Protein AF-A0A7C3MU56-F1 (afdb_monomer_lite)

Foldseek 3Di:
DVVLCVLCCVQANDDDPVQVVLLVPDDPVLSVVLSVVSVPDPYPVSSSVSRPPPDPDD

Radius of gyration: 10.78 Å; chains: 1; bounding box: 21×28×26 Å

Secondary structure (DSSP, 8-state):
-HHHHHHHHHHHSSPPHHHHHHHHTS-HHHHHHHHHHHHH-SSHHHHHHHS-------

pLDDT: mean 83.67, std 13.42, range [37.81, 91.75]

Structure (mmCIF, N/CA/C/O backbone):
data_AF-A0A7C3MU56-F1
#
_ent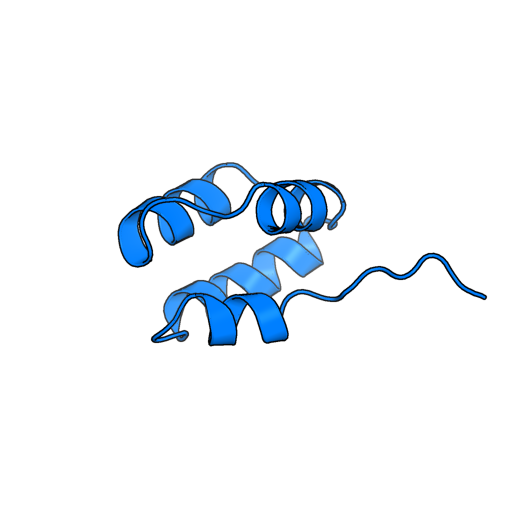ry.id   AF-A0A7C3MU56-F1
#
loop_
_atom_site.group_PDB
_atom_site.id
_atom_site.type_symbol
_atom_site.label_atom_id
_atom_site.label_alt_id
_atom_site.label_comp_id
_atom_site.label_asym_id
_atom_site.label_entity_id
_atom_site.label_seq_id
_atom_site.pdbx_PDB_ins_code
_atom_site.Cartn_x
_atom_site.Cartn_y
_atom_site.Cartn_z
_atom_site.occupancy
_atom_s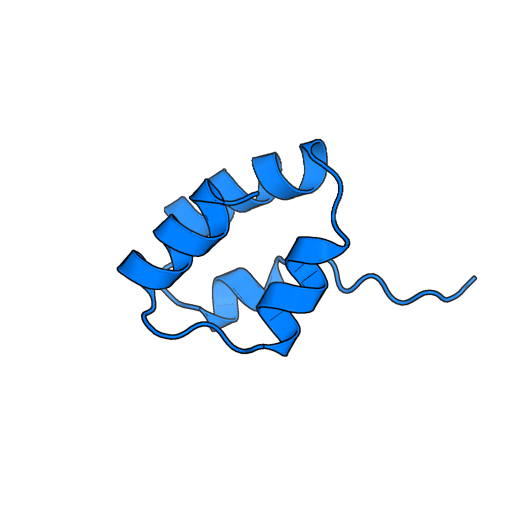ite.B_iso_or_equiv
_atom_site.auth_seq_id
_atom_site.auth_comp_id
_atom_site.auth_asym_id
_atom_site.auth_atom_id
_atom_site.pdbx_PDB_model_num
ATOM 1 N N . MET A 1 1 ? 8.694 0.927 -2.328 1.00 60.16 1 MET A N 1
ATOM 2 C CA . MET A 1 1 ? 8.041 -0.108 -1.483 1.00 60.16 1 MET A CA 1
ATOM 3 C C . MET A 1 1 ? 7.439 0.426 -0.183 1.00 60.16 1 MET A C 1
ATOM 5 O O . MET A 1 1 ? 6.225 0.385 -0.033 1.00 60.16 1 MET A O 1
ATOM 9 N N . ARG A 1 2 ? 8.247 0.957 0.756 1.00 73.00 2 ARG A N 1
ATOM 10 C CA . ARG A 1 2 ? 7.772 1.364 2.098 1.00 73.00 2 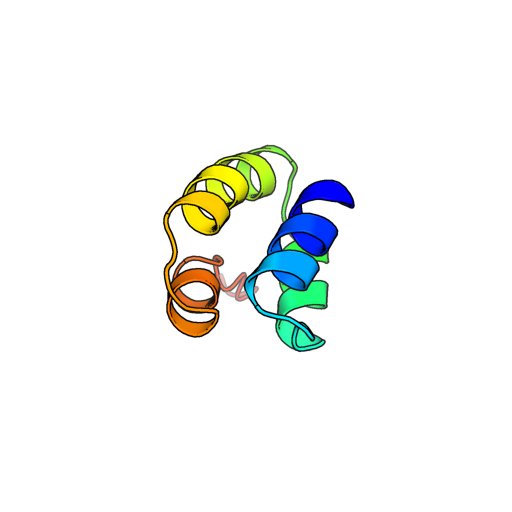ARG A CA 1
ATOM 11 C C . ARG A 1 2 ? 6.694 2.457 2.068 1.00 73.00 2 ARG A C 1
ATOM 13 O O . ARG A 1 2 ? 5.785 2.423 2.887 1.00 73.00 2 ARG A O 1
ATOM 20 N N . GLN A 1 3 ? 6.765 3.386 1.112 1.00 85.38 3 GLN A N 1
ATOM 21 C CA . GLN A 1 3 ? 5.789 4.475 0.989 1.00 85.38 3 GLN A CA 1
ATOM 22 C C . GLN A 1 3 ? 4.387 3.995 0.606 1.00 85.38 3 GLN A C 1
ATOM 24 O O . GLN A 1 3 ? 3.443 4.403 1.269 1.00 85.38 3 GLN A O 1
ATOM 29 N N . LEU A 1 4 ? 4.240 3.089 -0.369 1.00 87.19 4 LEU A N 1
ATOM 30 C CA . LEU A 1 4 ? 2.921 2.590 -0.783 1.00 87.19 4 LEU A CA 1
ATOM 31 C C . LEU A 1 4 ? 2.201 1.897 0.382 1.00 87.19 4 LEU A C 1
ATOM 33 O O . LEU A 1 4 ? 1.056 2.206 0.685 1.00 87.19 4 LEU A O 1
ATOM 37 N N . VAL A 1 5 ? 2.912 1.033 1.111 1.00 88.75 5 VAL A N 1
ATOM 38 C CA . VAL A 1 5 ? 2.373 0.358 2.303 1.00 88.75 5 VAL A CA 1
ATOM 39 C C . VAL A 1 5 ? 1.968 1.366 3.380 1.00 88.75 5 VAL A C 1
ATOM 41 O O . VAL A 1 5 ? 0.922 1.200 4.003 1.00 88.75 5 VAL A O 1
ATOM 44 N N . VAL A 1 6 ? 2.754 2.425 3.594 1.00 89.25 6 VAL A N 1
ATOM 45 C CA . VAL A 1 6 ? 2.420 3.487 4.556 1.00 89.25 6 VAL A CA 1
ATOM 46 C C . VAL A 1 6 ? 1.188 4.277 4.111 1.00 89.25 6 VAL A C 1
ATOM 48 O O . VAL A 1 6 ? 0.314 4.523 4.938 1.00 89.25 6 VAL A O 1
ATOM 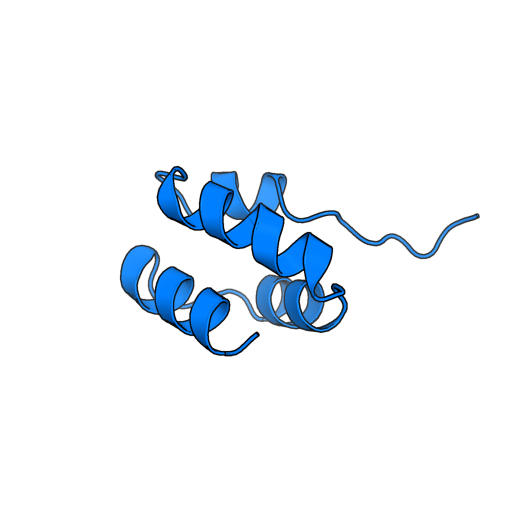51 N N . VAL A 1 7 ? 1.084 4.645 2.831 1.00 89.94 7 VAL A N 1
ATOM 52 C CA . VAL A 1 7 ? -0.074 5.365 2.272 1.00 89.94 7 VAL A CA 1
ATOM 53 C C . VAL A 1 7 ? -1.338 4.531 2.424 1.00 89.94 7 VAL A C 1
ATOM 55 O O . VAL A 1 7 ? -2.318 4.996 3.002 1.00 89.94 7 VAL A O 1
ATOM 58 N N . LEU A 1 8 ? -1.288 3.274 1.988 1.00 91.00 8 LEU A N 1
ATOM 59 C CA . LEU A 1 8 ? -2.392 2.333 2.109 1.00 91.00 8 LEU A CA 1
ATOM 60 C C . LEU A 1 8 ? -2.780 2.100 3.574 1.00 91.00 8 LEU A C 1
ATOM 62 O O . LEU A 1 8 ? -3.964 2.077 3.892 1.00 91.00 8 LEU A O 1
ATOM 66 N N . THR A 1 9 ? -1.800 2.012 4.482 1.00 90.56 9 THR A N 1
ATOM 67 C CA . THR A 1 9 ? -2.078 1.848 5.917 1.00 90.56 9 THR A CA 1
ATOM 68 C C . THR A 1 9 ? -2.740 3.090 6.519 1.00 90.56 9 THR A C 1
ATOM 70 O O . THR A 1 9 ? -3.620 2.980 7.365 1.00 90.56 9 THR A O 1
ATOM 73 N N . LYS A 1 10 ? -2.351 4.293 6.079 1.00 90.88 10 LYS A N 1
ATOM 74 C CA . LYS A 1 10 ? -2.969 5.545 6.537 1.00 90.88 10 LYS A CA 1
ATOM 75 C C . LYS A 1 10 ? -4.373 5.760 5.968 1.00 90.88 10 LYS A C 1
ATOM 77 O O . LYS A 1 10 ? -5.207 6.321 6.667 1.00 90.88 10 LYS A O 1
ATOM 82 N N . ARG A 1 11 ? -4.627 5.346 4.721 1.00 89.69 11 ARG A N 1
ATOM 83 C CA . ARG A 1 11 ? -5.930 5.512 4.051 1.00 89.69 11 ARG A CA 1
ATOM 84 C C . ARG A 1 11 ? -6.946 4.465 4.479 1.00 89.69 11 ARG A C 1
ATOM 86 O O . ARG A 1 11 ? -8.082 4.804 4.778 1.00 89.69 11 ARG A O 1
ATOM 93 N N . PHE A 1 12 ? -6.531 3.203 4.495 1.00 90.75 12 PHE A N 1
ATOM 94 C CA . PHE A 1 12 ? -7.428 2.062 4.665 1.00 90.75 12 PHE A CA 1
ATOM 95 C C . PHE A 1 12 ? -7.243 1.338 6.004 1.00 90.75 12 PHE A C 1
ATOM 97 O O . PHE A 1 12 ? -7.957 0.383 6.292 1.00 90.75 12 PHE A O 1
ATOM 104 N N . GLY A 1 13 ? -6.296 1.774 6.838 1.00 88.56 13 GLY A N 1
ATOM 105 C CA . GLY A 1 13 ? -6.008 1.138 8.118 1.00 88.56 13 GLY A CA 1
ATOM 106 C C . GLY A 1 13 ? -5.162 -0.123 7.958 1.00 88.56 13 GLY A C 1
ATOM 107 O O . GLY A 1 13 ? -4.150 -0.146 7.262 1.00 88.56 13 GLY A O 1
ATOM 108 N N . GLN A 1 14 ? -5.521 -1.200 8.648 1.00 87.62 14 GLN A N 1
ATOM 109 C CA . GLN A 1 14 ? -4.689 -2.399 8.652 1.00 87.62 14 GLN A CA 1
ATOM 110 C C . GLN A 1 14 ? -4.769 -3.154 7.317 1.00 87.62 14 GLN A C 1
ATOM 112 O O . GLN A 1 14 ? -5.819 -3.659 6.933 1.00 87.62 14 GLN A O 1
ATOM 117 N N . LEU A 1 15 ? -3.628 -3.294 6.637 1.00 89.19 15 LEU A N 1
ATOM 118 C CA . LEU A 1 15 ? -3.547 -4.051 5.387 1.00 89.19 15 LEU A CA 1
ATOM 119 C C . LEU A 1 15 ? -3.507 -5.568 5.632 1.00 89.19 15 LEU A C 1
ATOM 121 O O . LEU A 1 15 ? -2.711 -6.021 6.463 1.00 89.19 15 LEU A O 1
ATOM 125 N N . PRO A 1 16 ? -4.259 -6.367 4.856 1.00 88.94 16 PRO A N 1
ATOM 126 C CA . PRO A 1 16 ? -4.157 -7.818 4.859 1.00 88.94 16 PRO A CA 1
ATOM 127 C C . PRO A 1 16 ? -2.731 -8.285 4.547 1.00 88.94 16 PRO A C 1
ATOM 129 O O . PRO A 1 16 ? -2.084 -7.775 3.629 1.00 88.94 16 PRO A O 1
ATOM 132 N N . GLN A 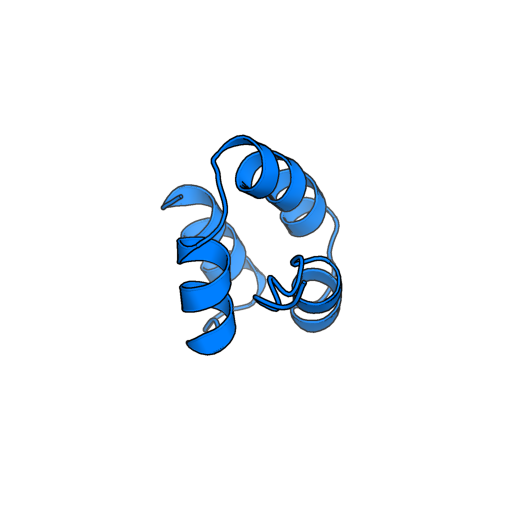1 17 ? -2.255 -9.316 5.253 1.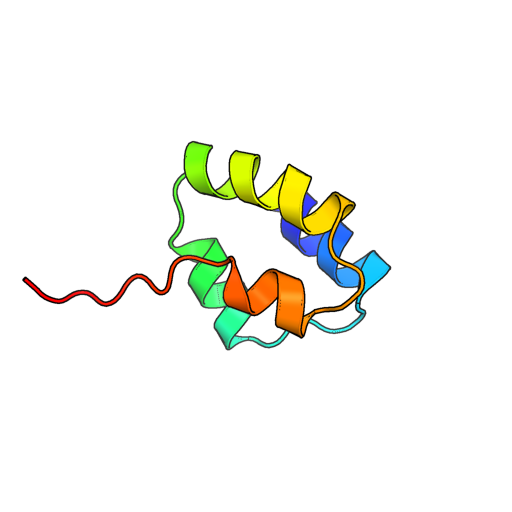00 85.44 17 GLN A N 1
ATOM 133 C CA . GLN A 1 17 ? -0.933 -9.905 4.994 1.00 85.44 17 GLN A CA 1
ATOM 134 C C . GLN A 1 17 ? -0.770 -10.357 3.538 1.00 85.44 17 GLN A C 1
ATOM 136 O O . GLN A 1 17 ? 0.264 -10.093 2.937 1.00 85.44 17 GLN A O 1
ATOM 141 N N . ARG A 1 18 ? -1.809 -10.955 2.936 1.00 86.50 18 ARG A N 1
ATOM 142 C CA . ARG A 1 18 ? -1.780 -11.390 1.527 1.00 86.50 18 ARG A CA 1
ATOM 143 C C . ARG A 1 18 ? -1.509 -10.243 0.553 1.00 86.50 18 ARG A C 1
ATOM 145 O O . ARG A 1 18 ? -0.786 -10.430 -0.423 1.00 86.50 18 ARG A O 1
ATOM 152 N N . LEU A 1 19 ? -2.061 -9.062 0.831 1.00 86.94 19 LEU A N 1
ATOM 153 C CA . LEU A 1 19 ? -1.834 -7.873 0.017 1.00 86.94 19 LEU A CA 1
ATOM 154 C C . LEU A 1 19 ? -0.388 -7.394 0.168 1.00 86.94 19 LEU A C 1
ATOM 156 O O . LEU A 1 19 ? 0.276 -7.151 -0.832 1.00 86.94 19 LEU A O 1
ATOM 160 N N . ARG A 1 20 ? 0.134 -7.355 1.402 1.00 87.25 20 ARG A N 1
ATOM 161 C CA . ARG A 1 20 ? 1.543 -7.015 1.663 1.00 87.25 20 ARG A CA 1
ATOM 162 C C . ARG A 1 20 ? 2.502 -7.957 0.940 1.00 87.25 20 ARG A C 1
ATOM 164 O O . ARG A 1 20 ? 3.359 -7.476 0.214 1.00 87.25 20 ARG A O 1
ATOM 171 N N . SER A 1 21 ? 2.300 -9.269 1.049 1.00 87.44 21 SER A N 1
ATOM 172 C CA . SER A 1 21 ? 3.123 -10.262 0.346 1.00 87.44 21 SER A CA 1
ATOM 173 C C . SER A 1 21 ? 3.000 -10.167 -1.177 1.00 87.44 21 SER A C 1
ATOM 175 O O . SER A 1 21 ? 3.931 -10.508 -1.898 1.00 87.44 21 SER A O 1
ATOM 177 N N . SER A 1 22 ? 1.857 -9.714 -1.697 1.00 87.81 22 SER A N 1
ATOM 178 C CA . SER A 1 22 ? 1.693 -9.490 -3.137 1.00 87.81 22 SER A CA 1
ATOM 179 C C . SER A 1 22 ? 2.481 -8.270 -3.583 1.00 87.81 22 SER A C 1
ATOM 181 O O . SER A 1 22 ? 3.302 -8.408 -4.480 1.00 87.81 22 SER A O 1
ATOM 183 N N . LEU A 1 23 ? 2.338 -7.137 -2.886 1.00 87.69 23 LEU A N 1
ATOM 184 C CA . LEU A 1 23 ? 3.147 -5.938 -3.118 1.00 87.69 23 LEU A CA 1
ATOM 185 C C . LEU A 1 23 ? 4.646 -6.230 -2.985 1.00 87.69 23 LEU A C 1
ATOM 187 O O . LEU A 1 23 ? 5.435 -5.677 -3.740 1.00 87.69 23 LEU A O 1
ATOM 191 N N . GLU A 1 24 ? 5.033 -7.124 -2.069 1.00 86.94 24 GLU A N 1
ATOM 192 C CA . GLU A 1 24 ? 6.425 -7.530 -1.861 1.00 86.94 24 GLU A CA 1
ATOM 193 C C . GLU A 1 24 ? 7.071 -8.227 -3.065 1.00 86.94 24 GLU A C 1
ATOM 195 O O . GLU A 1 24 ? 8.288 -8.196 -3.222 1.00 86.94 24 GLU A O 1
ATOM 200 N N . ARG A 1 25 ? 6.250 -8.832 -3.926 1.00 87.69 25 ARG A N 1
ATOM 201 C CA . ARG A 1 25 ? 6.684 -9.559 -5.124 1.00 87.69 25 ARG A CA 1
ATOM 202 C C . ARG A 1 25 ? 6.640 -8.708 -6.393 1.00 87.69 25 ARG A C 1
ATOM 204 O O . ARG A 1 25 ? 7.053 -9.186 -7.445 1.00 87.69 25 ARG A O 1
ATOM 211 N N . LEU A 1 26 ? 6.122 -7.482 -6.315 1.00 87.50 26 LEU A N 1
ATOM 212 C CA . LEU A 1 26 ? 6.030 -6.583 -7.462 1.00 87.50 26 LEU A CA 1
ATOM 213 C C . LEU A 1 26 ? 7.332 -5.809 -7.662 1.00 87.50 26 LEU A C 1
ATOM 215 O O . LEU A 1 26 ? 7.985 -5.391 -6.705 1.00 87.50 26 LEU A O 1
ATOM 219 N N . GLY A 1 27 ? 7.683 -5.588 -8.928 1.00 86.75 27 GLY A N 1
ATOM 220 C CA . GLY A 1 27 ? 8.793 -4.715 -9.301 1.00 86.75 27 GLY A CA 1
ATOM 221 C C . GLY A 1 27 ? 8.464 -3.234 -9.091 1.00 86.75 27 GLY A C 1
ATOM 222 O O . GLY A 1 27 ? 7.305 -2.856 -8.918 1.00 86.75 27 GLY A O 1
ATOM 223 N N . THR A 1 28 ? 9.490 -2.384 -9.150 1.00 85.94 28 THR A N 1
ATOM 224 C CA . THR A 1 28 ? 9.370 -0.930 -8.941 1.00 85.94 28 THR A CA 1
ATOM 225 C C . THR A 1 28 ? 8.323 -0.280 -9.847 1.00 85.94 28 THR A C 1
ATOM 227 O O . THR A 1 28 ? 7.463 0.427 -9.335 1.00 85.94 28 THR A O 1
ATOM 230 N N . GLU A 1 29 ? 8.318 -0.583 -11.148 1.00 87.69 29 GLU A N 1
ATOM 231 C CA . GLU A 1 29 ? 7.361 -0.004 -12.111 1.00 87.69 29 GLU A CA 1
ATOM 232 C C . GLU A 1 29 ? 5.901 -0.348 -11.771 1.00 87.69 29 GLU A C 1
ATOM 234 O O . GLU A 1 29 ? 5.013 0.500 -11.824 1.00 87.69 29 GLU A O 1
ATOM 239 N N . GLN A 1 30 ? 5.646 -1.589 -11.346 1.00 89.56 30 GLN A N 1
ATOM 240 C CA . GLN A 1 30 ? 4.309 -2.031 -10.934 1.00 89.56 30 GLN A CA 1
ATOM 241 C C . GLN A 1 30 ? 3.872 -1.340 -9.636 1.00 89.56 30 GLN A C 1
ATOM 243 O O . GLN A 1 30 ? 2.706 -0.988 -9.474 1.00 89.56 30 GLN A O 1
ATOM 248 N N . LEU A 1 31 ? 4.804 -1.125 -8.705 1.00 89.00 31 LEU A N 1
ATOM 249 C CA . LEU A 1 31 ? 4.533 -0.402 -7.463 1.00 89.00 31 LEU A CA 1
ATOM 250 C C . LEU A 1 31 ? 4.270 1.089 -7.696 1.00 89.00 31 LEU A C 1
ATOM 252 O O . LEU A 1 31 ? 3.477 1.670 -6.957 1.00 89.00 31 LEU A O 1
ATOM 256 N N . GLU A 1 32 ? 4.922 1.702 -8.685 1.00 88.56 32 GLU A N 1
ATOM 257 C CA . GLU A 1 32 ? 4.667 3.088 -9.088 1.00 88.56 32 GLU A CA 1
ATOM 258 C C . GLU A 1 32 ? 3.274 3.236 -9.696 1.00 88.56 32 GLU A C 1
ATOM 260 O O . GLU A 1 32 ? 2.505 4.071 -9.227 1.00 88.56 32 GLU A O 1
ATOM 265 N N . ALA A 1 33 ? 2.888 2.351 -10.620 1.00 89.19 33 ALA A N 1
ATOM 266 C CA . ALA A 1 33 ? 1.535 2.338 -11.179 1.00 89.19 33 ALA A CA 1
ATOM 267 C C . ALA A 1 33 ? 0.457 2.151 -10.092 1.00 89.19 33 ALA A C 1
ATOM 269 O O . ALA A 1 33 ? -0.590 2.798 -10.110 1.00 89.19 33 ALA A O 1
ATOM 270 N N . LEU A 1 34 ? 0.728 1.308 -9.091 1.00 91.06 34 LEU A N 1
ATOM 271 C CA . LEU A 1 34 ? -0.170 1.123 -7.950 1.00 91.06 34 LEU A CA 1
ATOM 272 C C . LEU A 1 34 ? -0.222 2.334 -7.011 1.00 91.06 34 LEU A C 1
ATOM 274 O O . LEU A 1 34 ? -1.180 2.454 -6.253 1.00 91.06 34 LEU A O 1
ATOM 278 N N . MET A 1 35 ? 0.758 3.239 -7.032 1.00 90.19 35 MET A N 1
ATOM 279 C CA . MET A 1 35 ? 0.700 4.462 -6.229 1.00 90.19 35 MET A CA 1
ATOM 280 C C . MET A 1 35 ? -0.455 5.354 -6.679 1.00 90.19 35 MET A C 1
ATOM 282 O O . MET A 1 35 ? -1.229 5.811 -5.839 1.00 90.19 35 MET A O 1
ATOM 286 N N . ASP A 1 36 ? -0.622 5.531 -7.987 1.00 89.31 36 ASP A N 1
ATOM 287 C CA . ASP A 1 36 ? -1.713 6.329 -8.548 1.00 89.31 36 ASP A CA 1
ATOM 288 C C . ASP A 1 36 ? -3.073 5.694 -8.245 1.00 89.31 36 ASP A C 1
ATOM 290 O O . ASP A 1 36 ? -4.006 6.380 -7.821 1.00 89.31 36 ASP A O 1
ATOM 294 N N . VAL A 1 37 ? -3.159 4.363 -8.341 1.00 91.31 37 VAL A N 1
ATOM 295 C CA . VAL A 1 37 ? -4.359 3.610 -7.949 1.00 91.31 37 VAL A CA 1
ATOM 296 C C . VAL A 1 37 ? -4.647 3.763 -6.456 1.00 91.31 37 VAL A C 1
ATOM 298 O O . VAL A 1 37 ? -5.788 3.965 -6.062 1.00 91.31 37 VAL A O 1
ATOM 301 N N . ALA A 1 38 ? -3.631 3.715 -5.592 1.00 90.56 38 ALA A N 1
ATOM 302 C CA . ALA A 1 38 ? -3.815 3.929 -4.158 1.00 90.56 38 ALA A CA 1
ATOM 303 C C . ALA A 1 38 ? -4.301 5.351 -3.838 1.00 90.56 38 ALA A C 1
ATOM 305 O O . ALA A 1 38 ? -4.961 5.555 -2.816 1.00 90.56 38 ALA A O 1
ATOM 306 N N . LEU A 1 39 ? -3.973 6.333 -4.685 1.00 88.75 39 LEU A N 1
ATOM 307 C CA . LEU A 1 39 ? -4.427 7.710 -4.536 1.00 88.75 39 LEU A CA 1
ATOM 308 C C . LEU A 1 39 ? -5.879 7.908 -4.991 1.00 88.75 39 LEU A C 1
ATOM 310 O O . LEU A 1 39 ? -6.597 8.680 -4.346 1.00 88.75 39 LEU A O 1
ATOM 314 N N . SER A 1 40 ? -6.319 7.204 -6.035 1.00 90.56 40 SER A N 1
ATOM 315 C CA . SER A 1 40 ? -7.683 7.291 -6.572 1.00 90.56 40 SER A CA 1
ATOM 316 C C . SER A 1 40 ? -8.680 6.353 -5.889 1.00 90.56 40 SER A C 1
ATOM 318 O O . SER A 1 40 ? -9.851 6.706 -5.773 1.00 90.56 40 SER A O 1
ATOM 320 N N . ALA A 1 41 ? -8.225 5.205 -5.381 1.00 91.75 41 ALA A N 1
ATOM 321 C CA . ALA A 1 41 ? -9.091 4.200 -4.784 1.00 91.75 41 ALA A CA 1
ATOM 322 C C . ALA A 1 41 ? -9.820 4.737 -3.544 1.00 91.75 41 ALA A C 1
ATOM 324 O O . ALA A 1 41 ? -9.222 5.310 -2.622 1.00 91.75 41 ALA A O 1
ATOM 325 N N . THR A 1 42 ? -11.125 4.503 -3.506 1.00 90.12 42 THR A N 1
ATOM 326 C CA . THR A 1 42 ? -12.001 4.847 -2.378 1.00 90.12 42 THR A CA 1
ATOM 327 C C . THR A 1 42 ? -12.066 3.743 -1.335 1.00 90.12 42 THR A C 1
ATOM 329 O O . THR A 1 42 ? -12.321 4.020 -0.163 1.00 90.12 42 THR A O 1
ATOM 332 N N . THR A 1 43 ? -11.778 2.500 -1.728 1.00 90.19 43 THR A N 1
ATOM 333 C CA . THR A 1 43 ? -11.787 1.341 -0.830 1.00 90.19 43 THR A CA 1
ATOM 334 C C . THR A 1 43 ? -10.546 0.473 -1.004 1.00 90.19 43 THR A C 1
ATOM 336 O O . THR A 1 43 ? -9.869 0.504 -2.033 1.00 90.19 43 THR A O 1
ATOM 339 N N . LEU A 1 44 ? -10.249 -0.332 0.018 1.00 89.75 44 LEU A N 1
ATOM 340 C CA . LEU A 1 44 ? -9.137 -1.273 -0.047 1.00 89.75 44 LEU A CA 1
ATOM 341 C C . LEU A 1 44 ? -9.388 -2.398 -1.058 1.00 89.75 44 LEU A C 1
ATOM 343 O O . LEU A 1 44 ? -8.439 -2.849 -1.692 1.00 89.75 44 LEU A O 1
ATOM 347 N N . ASP A 1 45 ? -10.638 -2.833 -1.212 1.00 89.25 45 ASP A N 1
ATOM 348 C CA . ASP A 1 45 ? -11.008 -3.888 -2.161 1.00 89.25 45 ASP A CA 1
ATOM 349 C C . ASP A 1 45 ? -10.830 -3.426 -3.611 1.00 89.25 45 ASP A C 1
ATOM 351 O O . ASP A 1 45 ? -10.310 -4.174 -4.434 1.00 89.25 45 ASP A O 1
ATOM 355 N N . GLU A 1 46 ? -11.169 -2.167 -3.905 1.00 89.19 46 GLU A N 1
ATOM 356 C CA . GLU A 1 46 ? -10.910 -1.536 -5.204 1.00 89.19 46 GLU A CA 1
ATOM 357 C C . GLU A 1 46 ? -9.409 -1.519 -5.524 1.00 89.19 46 GLU A C 1
ATOM 359 O O . GLU A 1 46 ? -8.995 -1.920 -6.611 1.00 89.19 46 GLU A O 1
ATOM 364 N N . PHE A 1 47 ? -8.576 -1.141 -4.548 1.00 91.75 47 PHE A N 1
ATOM 365 C CA . PHE A 1 47 ? -7.126 -1.216 -4.701 1.00 91.75 47 PHE A CA 1
ATOM 366 C C . PHE A 1 47 ? -6.643 -2.662 -4.889 1.00 91.75 47 PHE A C 1
ATOM 368 O O . PHE A 1 47 ? -5.825 -2.939 -5.763 1.00 91.75 47 PHE A O 1
ATOM 375 N N . ALA A 1 48 ? -7.142 -3.599 -4.080 1.00 89.94 48 ALA A N 1
ATOM 376 C CA . ALA A 1 48 ? -6.733 -4.998 -4.123 1.00 89.94 48 ALA A CA 1
ATOM 377 C C . ALA A 1 48 ? -7.094 -5.674 -5.455 1.00 89.94 48 ALA A C 1
ATOM 379 O O . ALA A 1 48 ? -6.327 -6.512 -5.923 1.00 89.94 48 ALA A O 1
ATOM 380 N N . ALA A 1 49 ? -8.204 -5.281 -6.086 1.00 89.31 49 ALA A N 1
ATOM 381 C CA . ALA A 1 49 ? -8.596 -5.752 -7.413 1.00 89.31 49 ALA A CA 1
ATOM 382 C C . ALA A 1 49 ? -7.636 -5.288 -8.524 1.00 89.31 49 ALA A C 1
ATOM 384 O O . ALA A 1 49 ? -7.469 -5.983 -9.523 1.00 89.31 49 ALA A O 1
ATOM 385 N N . ALA A 1 50 ? -6.987 -4.135 -8.343 1.00 88.50 50 ALA A N 1
ATOM 386 C CA . ALA A 1 50 ? -5.999 -3.605 -9.278 1.00 88.50 50 ALA A CA 1
ATOM 387 C C . ALA A 1 50 ? -4.588 -4.174 -9.064 1.00 88.50 50 ALA A C 1
ATOM 389 O O . ALA A 1 50 ? -3.729 -4.033 -9.936 1.00 88.50 50 ALA A O 1
ATOM 390 N N . VAL A 1 51 ? -4.323 -4.818 -7.920 1.00 88.44 51 VAL A N 1
ATOM 391 C CA . VAL A 1 51 ? -3.042 -5.487 -7.690 1.00 88.44 51 VAL A CA 1
ATOM 392 C C . VAL A 1 51 ? -2.958 -6.701 -8.611 1.00 88.44 51 VAL A C 1
ATOM 394 O O . VAL A 1 51 ? -3.780 -7.614 -8.486 1.00 88.44 51 VAL A O 1
ATOM 397 N N . PRO A 1 52 ? -1.962 -6.758 -9.516 1.00 78.94 52 PRO A N 1
ATOM 398 C CA . PRO A 1 52 ? -1.807 -7.905 -10.384 1.00 78.94 52 PRO A CA 1
ATOM 399 C C . PRO A 1 52 ? -1.585 -9.136 -9.510 1.00 78.94 52 PRO A C 1
ATOM 401 O O . PRO A 1 52 ? -0.612 -9.242 -8.757 1.00 78.94 52 PRO A O 1
ATOM 404 N N . SER A 1 53 ? -2.537 -10.064 -9.590 1.00 64.38 53 SER A N 1
ATOM 405 C CA . SER A 1 53 ? -2.396 -11.390 -9.013 1.00 64.38 53 SER A CA 1
ATOM 406 C C . SER A 1 53 ? -1.320 -12.078 -9.833 1.00 64.38 53 SER A C 1
ATOM 408 O O . SER A 1 53 ? -1.607 -12.626 -10.894 1.00 64.38 53 SER A O 1
ATOM 410 N N . THR A 1 54 ? -0.065 -11.990 -9.401 1.00 53.22 54 THR A N 1
ATOM 411 C CA . THR A 1 54 ? 1.015 -12.774 -9.993 1.00 53.22 54 THR A CA 1
ATOM 412 C C . THR A 1 54 ? 0.750 -14.243 -9.667 1.00 53.22 54 THR A C 1
ATOM 414 O O . THR A 1 54 ? 1.265 -14.801 -8.701 1.00 53.22 54 THR A O 1
ATOM 417 N N . SER A 1 55 ? -0.133 -14.866 -10.446 1.00 41.75 55 SER A N 1
ATOM 418 C CA . SER A 1 55 ? -0.198 -16.312 -10.592 1.00 41.75 55 SER A CA 1
ATOM 419 C C . SER A 1 55 ? 1.100 -16.733 -11.277 1.00 41.75 55 SER A C 1
ATOM 421 O O . SER A 1 55 ? 1.328 -16.323 -12.416 1.00 41.75 55 SER A O 1
ATOM 423 N N . PRO A 1 56 ? 1.974 -17.522 -10.631 1.00 45.75 56 PRO A N 1
ATOM 424 C CA . PRO A 1 56 ? 3.001 -18.235 -11.365 1.00 45.75 56 PRO A CA 1
ATOM 425 C C . PRO A 1 56 ? 2.276 -19.344 -12.135 1.00 45.75 56 PRO A C 1
ATOM 427 O O . PRO A 1 56 ? 1.858 -20.338 -11.545 1.00 45.75 56 PRO A O 1
ATOM 430 N N . GLY A 1 57 ? 2.034 -19.151 -13.427 1.00 42.47 57 GLY A N 1
ATOM 431 C CA . GLY A 1 57 ? 1.355 -20.155 -14.240 1.00 42.47 57 GLY A CA 1
ATOM 432 C C . GLY A 1 57 ? 1.496 -19.878 -15.728 1.00 42.47 57 GLY A C 1
ATOM 433 O O . GLY A 1 57 ? 0.763 -19.045 -16.256 1.00 42.47 57 GLY A O 1
ATOM 434 N N . GLY A 1 58 ? 2.421 -20.601 -16.366 1.00 37.81 58 GLY A N 1
ATOM 435 C CA . GLY A 1 58 ? 2.646 -20.644 -17.811 1.00 37.81 58 GLY A CA 1
ATOM 436 C C . GLY A 1 58 ? 4.103 -20.879 -18.152 1.00 37.81 58 GLY A C 1
ATOM 437 O O . GLY A 1 58 ? 4.720 -19.912 -18.639 1.00 37.81 58 GLY A O 1
#

Sequence (58 aa):
MRQLVVVLTKRFGQLPQRLRSSLERLGTEQLEALMDVALSATTLDEFAAAVPSTSPGG